Protein AF-A0A2N1NUU8-F1 (afdb_monomer_lite)

Radius of gyration: 65.85 Å; chains: 1; bounding box: 123×31×179 Å

pLDDT: mean 84.03, std 18.53, range [34.94, 98.62]

Secondary structure (DSSP, 8-state):
-HHHHHHHHHHHHHHHHHHHHHHHHHHHHHHHHHHHHHHHHHHHHHHHHHHHHHHHHHHHHHHHHHHHHHHHHHHHHHHHHHHHHHHHHHHHHHHHHHH---HHHHHHHHHHHHHHHHHHHHHHHIIIIITTT----HHHHHHHHHHTT--PPP-GGGGG-----------------

InterPro domains:
  IPR000727 Target SNARE coiled-coil homology domain [PS50192] (1-60)

Sequence (177 aa):
MREKDKKIKEIDKEIQENNEINQEKDKLIQEKDNLIQELVNRIQEKDKIIKEKNNKIQKIVEEKDKRFKKKIEIQELEQDISILEKENSEYQYALDAATNFDDKCKYNLDKLKEVILNLQHSLKIYITECKDNVEINIPEVQNLLDQYGSQTDITKDQKTESFNQSSNTASCYRTNS

Structure (mmCIF, N/CA/C/O backbone):
data_AF-A0A2N1NUU8-F1
#
_entry.id   AF-A0A2N1NUU8-F1
#
loop_
_atom_site.group_PDB
_atom_site.id
_atom_site.type_symbol
_atom_site.label_atom_id
_atom_site.label_alt_id
_atom_site.label_comp_id
_atom_site.label_asym_id
_atom_site.label_entity_id
_atom_site.label_seq_id
_atom_site.pdbx_PDB_ins_code
_atom_site.Cartn_x
_atom_site.Cartn_y
_atom_site.Cartn_z
_atom_site.occupancy
_atom_site.B_iso_or_equiv
_atom_site.auth_seq_id
_atom_site.auth_comp_id
_atom_site.auth_asym_id
_atom_site.auth_atom_id
_atom_site.pdbx_PDB_model_num
ATOM 1 N N . MET A 1 1 ? -60.928 -4.563 79.522 1.00 63.66 1 MET A N 1
ATOM 2 C CA . MET A 1 1 ? -59.646 -3.819 79.526 1.00 63.66 1 MET A CA 1
ATOM 3 C C . MET A 1 1 ? -58.459 -4.758 79.321 1.00 63.66 1 MET A C 1
ATOM 5 O O . MET A 1 1 ? -57.904 -4.711 78.238 1.00 63.66 1 MET A O 1
ATOM 9 N N . ARG A 1 2 ? -58.182 -5.717 80.220 1.00 78.88 2 ARG A N 1
ATOM 10 C CA . ARG A 1 2 ? -56.998 -6.612 80.157 1.00 78.88 2 ARG A CA 1
ATOM 11 C C . ARG A 1 2 ? -56.688 -7.345 78.831 1.00 78.88 2 ARG A C 1
ATOM 13 O O . ARG A 1 2 ? -55.517 -7.544 78.538 1.00 78.88 2 ARG A O 1
ATOM 20 N N . GLU A 1 3 ? -57.675 -7.780 78.043 1.00 86.56 3 GLU A N 1
ATOM 21 C CA . GLU A 1 3 ? -57.411 -8.454 76.751 1.00 86.56 3 GLU A CA 1
ATOM 22 C C . GLU A 1 3 ? -56.964 -7.504 75.637 1.00 86.56 3 GLU A C 1
ATOM 24 O O . GLU A 1 3 ? -56.143 -7.883 74.805 1.00 86.56 3 GLU A O 1
ATOM 29 N N . LYS A 1 4 ? -57.487 -6.272 75.619 1.00 88.81 4 LYS A N 1
ATOM 30 C CA . LYS A 1 4 ? -57.101 -5.269 74.618 1.00 88.81 4 LYS A CA 1
ATOM 31 C C . LYS A 1 4 ? -55.637 -4.870 74.809 1.00 88.81 4 LYS A C 1
ATOM 33 O O . LYS A 1 4 ? -54.900 -4.822 73.836 1.00 88.81 4 LYS A O 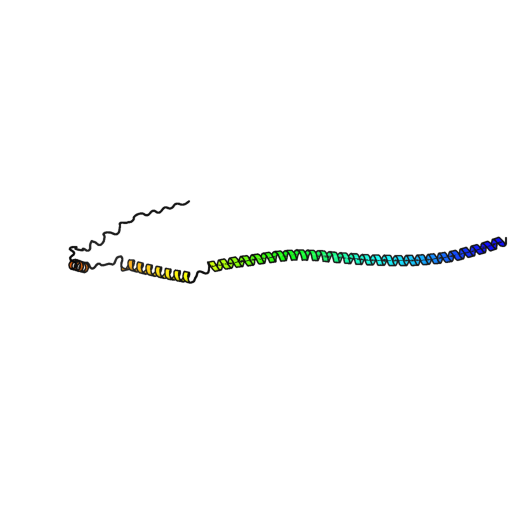1
ATOM 38 N N . ASP A 1 5 ? -55.206 -4.713 76.061 1.00 92.50 5 ASP A N 1
ATOM 39 C CA . ASP A 1 5 ? -53.820 -4.369 76.400 1.00 92.50 5 ASP A CA 1
ATOM 40 C C . ASP A 1 5 ? -52.826 -5.475 76.009 1.00 92.50 5 ASP A C 1
ATOM 42 O O . ASP A 1 5 ? -51.709 -5.185 75.592 1.00 92.50 5 ASP A O 1
ATOM 46 N N . LYS A 1 6 ? -53.223 -6.755 76.112 1.00 92.50 6 LYS A N 1
ATOM 47 C CA . LYS A 1 6 ? -52.398 -7.882 75.643 1.00 92.50 6 LYS A CA 1
ATOM 48 C C . LYS A 1 6 ? -52.224 -7.864 74.124 1.00 92.50 6 LYS A C 1
ATOM 50 O O . LYS A 1 6 ? -51.098 -7.989 73.662 1.00 92.50 6 LYS A O 1
ATOM 55 N N . LYS A 1 7 ? -53.314 -7.655 73.376 1.00 93.88 7 LYS A N 1
ATOM 56 C CA . LYS A 1 7 ? -53.275 -7.561 71.906 1.00 93.88 7 LYS A CA 1
ATOM 57 C C . LYS A 1 7 ? -52.425 -6.386 71.424 1.00 93.88 7 LYS A C 1
ATOM 59 O O . LYS A 1 7 ? -51.682 -6.539 70.467 1.00 93.88 7 LYS A O 1
ATOM 64 N N . ILE A 1 8 ? -52.503 -5.239 72.102 1.00 95.00 8 ILE A N 1
ATOM 65 C CA . ILE A 1 8 ? -51.672 -4.066 71.786 1.00 95.00 8 ILE A CA 1
ATOM 66 C C . ILE A 1 8 ? -50.182 -4.404 71.930 1.00 95.00 8 ILE A C 1
ATOM 68 O O . ILE A 1 8 ? -49.420 -4.149 71.010 1.00 95.00 8 ILE A O 1
ATOM 72 N N . LYS A 1 9 ? -49.777 -5.063 73.025 1.00 94.12 9 LYS A N 1
ATOM 73 C CA . LYS A 1 9 ? -48.375 -5.476 73.223 1.00 94.12 9 LYS A CA 1
ATOM 74 C C . LYS A 1 9 ? -47.866 -6.444 72.152 1.00 94.12 9 LYS A C 1
ATOM 76 O O . LYS A 1 9 ? -46.688 -6.405 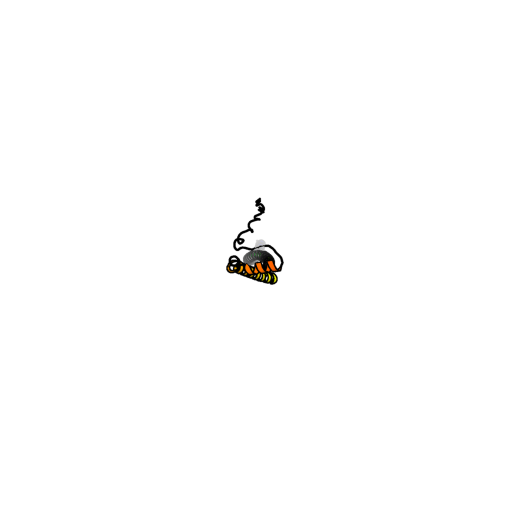71.815 1.00 94.12 9 LYS A O 1
ATOM 81 N N . GLU A 1 10 ? -48.727 -7.332 71.665 1.00 94.88 10 GLU A N 1
ATOM 82 C CA . GLU A 1 10 ? -48.400 -8.259 70.575 1.00 94.88 10 GLU A CA 1
ATOM 83 C C . GLU A 1 10 ? -48.164 -7.508 69.261 1.00 94.88 10 GLU A C 1
ATOM 85 O O . GLU A 1 10 ? -47.139 -7.721 68.618 1.00 94.88 10 GLU A O 1
ATOM 90 N N . ILE A 1 11 ? -49.054 -6.568 68.924 1.00 96.50 11 ILE A N 1
ATOM 91 C CA . ILE A 1 11 ? -48.924 -5.704 67.742 1.00 96.50 11 ILE A CA 1
ATOM 92 C C . ILE A 1 11 ? -47.654 -4.849 67.823 1.00 96.50 11 ILE A C 1
ATOM 94 O O . ILE A 1 11 ? -46.917 -4.764 66.847 1.00 96.50 11 ILE A O 1
ATOM 98 N N . ASP A 1 12 ? -47.361 -4.243 68.977 1.00 96.50 12 ASP A N 1
ATOM 99 C CA . ASP A 1 12 ? -46.154 -3.425 69.157 1.00 96.50 12 ASP A CA 1
ATOM 100 C C . ASP A 1 12 ? -44.877 -4.244 68.926 1.00 96.50 12 ASP A C 1
ATOM 102 O O . ASP A 1 12 ? -43.931 -3.767 68.295 1.00 96.50 12 ASP A O 1
ATOM 106 N N . LYS A 1 13 ? -44.861 -5.499 69.394 1.00 96.19 13 LYS A N 1
ATOM 107 C CA . LYS A 1 13 ? -43.740 -6.414 69.172 1.00 96.19 13 LYS A CA 1
ATOM 108 C C . LYS A 1 13 ? -43.584 -6.759 67.688 1.00 96.19 13 LYS A C 1
ATOM 110 O O . LYS A 1 13 ? -42.473 -6.705 67.172 1.00 96.19 13 LYS A O 1
ATOM 115 N N . GLU A 1 14 ? -44.684 -7.050 66.999 1.00 97.06 14 GLU A N 1
ATOM 116 C CA . GLU A 1 14 ? -44.681 -7.333 65.558 1.00 97.06 14 GLU A CA 1
ATOM 117 C C . GLU A 1 14 ? -44.226 -6.114 64.733 1.00 97.06 14 GLU A C 1
ATOM 119 O O . GLU A 1 14 ? -43.466 -6.248 63.774 1.00 97.06 14 GLU A O 1
ATOM 124 N N . ILE A 1 15 ? -44.630 -4.900 65.124 1.00 97.50 15 ILE A N 1
ATOM 125 C CA . ILE A 1 15 ? -44.156 -3.651 64.509 1.00 97.50 15 ILE A CA 1
ATOM 126 C C . ILE A 1 15 ? -42.648 -3.486 64.710 1.00 97.50 15 ILE A C 1
ATOM 128 O O . ILE A 1 15 ? -41.947 -3.103 63.771 1.00 97.50 15 ILE A O 1
ATOM 132 N N . GLN A 1 16 ? -42.135 -3.770 65.909 1.00 96.56 16 GLN A N 1
ATOM 133 C CA . GLN A 1 16 ? -40.704 -3.683 66.184 1.00 96.56 16 GLN A CA 1
ATOM 134 C C . GLN A 1 16 ? -39.905 -4.677 65.329 1.00 96.56 16 GLN A C 1
ATOM 136 O O . GLN A 1 16 ? -38.947 -4.267 64.674 1.00 96.56 16 GLN A O 1
ATOM 141 N N . GLU A 1 17 ? -40.335 -5.939 65.268 1.00 96.75 17 GLU A N 1
ATOM 142 C CA . GLU A 1 17 ? -39.702 -6.971 64.433 1.00 96.75 17 GLU A CA 1
ATOM 143 C C . GLU A 1 17 ? -39.716 -6.571 62.944 1.00 96.75 17 GLU A C 1
ATOM 145 O O . GLU A 1 17 ? -38.695 -6.647 62.260 1.00 96.75 17 GLU A O 1
ATOM 150 N N . ASN A 1 18 ? -40.839 -6.046 62.443 1.00 97.62 18 ASN A N 1
ATOM 151 C CA . ASN A 1 18 ? -40.937 -5.554 61.065 1.00 97.62 18 ASN A CA 1
ATOM 152 C C . ASN A 1 18 ? -40.014 -4.356 60.787 1.00 97.62 18 ASN A C 1
ATOM 154 O O . ASN A 1 18 ? -39.441 -4.261 59.699 1.00 97.62 18 ASN A O 1
ATOM 158 N N . ASN A 1 19 ? -39.849 -3.444 61.747 1.00 97.81 19 ASN A N 1
ATOM 159 C CA . ASN A 1 19 ? -38.932 -2.314 61.611 1.00 97.81 19 ASN A CA 1
ATOM 160 C C . ASN A 1 19 ? -37.471 -2.773 61.534 1.00 97.81 19 ASN A C 1
ATOM 162 O O . ASN A 1 19 ? -36.722 -2.255 60.708 1.00 97.81 19 ASN A O 1
ATOM 166 N N . GLU A 1 20 ? -37.075 -3.755 62.346 1.00 97.62 20 GLU A N 1
ATOM 167 C CA . GLU A 1 20 ? -35.728 -4.339 62.308 1.00 97.62 20 GLU A CA 1
ATOM 168 C C . GLU A 1 20 ? -35.455 -5.014 60.952 1.00 97.62 20 GLU A C 1
ATOM 170 O O . GLU A 1 20 ? -34.434 -4.740 60.318 1.00 97.62 20 GLU A O 1
ATOM 175 N N . ILE A 1 21 ? -36.416 -5.795 60.441 1.00 97.81 21 ILE A N 1
ATOM 176 C CA . ILE A 1 21 ? -36.332 -6.421 59.110 1.00 97.81 21 ILE A CA 1
ATOM 177 C C . ILE A 1 21 ? -36.199 -5.367 58.001 1.00 97.81 21 ILE A C 1
ATOM 179 O O . ILE A 1 21 ? -35.422 -5.544 57.060 1.00 97.81 21 ILE A O 1
ATOM 183 N N . ASN A 1 22 ? -36.955 -4.269 58.075 1.00 97.81 22 ASN A N 1
ATOM 184 C CA . ASN A 1 22 ? -36.881 -3.205 57.073 1.00 97.81 22 ASN A CA 1
ATOM 185 C C . ASN A 1 22 ? -35.527 -2.485 57.102 1.00 97.81 22 ASN A C 1
ATOM 187 O O . ASN A 1 22 ? -34.950 -2.256 56.043 1.00 97.81 22 ASN A O 1
ATOM 191 N N . GLN A 1 23 ? -34.968 -2.218 58.286 1.00 97.38 23 GLN A N 1
ATOM 192 C CA . GLN A 1 23 ? -33.623 -1.645 58.406 1.00 97.38 23 GLN A CA 1
ATOM 193 C C . GLN A 1 23 ? -32.547 -2.551 57.797 1.00 97.38 23 GLN A C 1
ATOM 195 O O . GLN A 1 23 ? -31.590 -2.062 57.197 1.00 97.38 23 GLN A O 1
ATOM 200 N N . GLU A 1 24 ? -32.678 -3.870 57.947 1.00 97.62 24 GLU A N 1
ATOM 201 C CA . GLU A 1 24 ? -31.752 -4.824 57.336 1.00 97.62 24 GLU A CA 1
ATOM 202 C C . GLU A 1 24 ? -31.884 -4.848 55.806 1.00 97.62 24 GLU A C 1
ATOM 204 O O . GLU A 1 24 ? -30.877 -4.820 55.095 1.00 97.62 24 GLU A O 1
ATOM 209 N N . LYS A 1 25 ? -33.116 -4.801 55.283 1.00 97.88 25 LYS A N 1
ATOM 210 C CA . LYS A 1 25 ? -33.367 -4.669 53.839 1.00 97.88 25 LYS A CA 1
ATOM 211 C C . LYS A 1 25 ? -32.786 -3.378 53.267 1.00 97.88 25 LYS A C 1
ATOM 213 O O . LYS A 1 25 ? -32.172 -3.433 52.204 1.00 97.88 25 LYS A O 1
ATOM 218 N N . ASP A 1 26 ? -32.932 -2.253 53.963 1.00 98.38 26 ASP A N 1
ATOM 219 C CA . ASP A 1 26 ? -32.393 -0.962 53.523 1.00 98.38 26 ASP A CA 1
ATOM 220 C C . ASP A 1 26 ? -30.862 -0.990 53.428 1.00 98.38 26 ASP A C 1
ATOM 222 O O . ASP A 1 26 ? -30.296 -0.522 52.438 1.00 98.38 26 ASP A O 1
ATOM 226 N N . LYS A 1 27 ? -30.178 -1.609 54.401 1.00 98.06 27 LYS A N 1
ATOM 227 C CA . LYS A 1 27 ? -28.719 -1.819 54.342 1.00 98.06 27 LYS A CA 1
ATOM 228 C C . LYS A 1 27 ? -28.322 -2.668 53.136 1.00 98.06 27 LYS A C 1
ATOM 230 O O . LYS A 1 27 ? -27.398 -2.315 52.410 1.00 98.06 27 LYS A O 1
ATOM 235 N N . LEU A 1 28 ? -29.053 -3.754 52.889 1.00 98.25 28 LEU A N 1
ATOM 236 C CA . LEU A 1 28 ? -28.785 -4.653 51.767 1.00 98.25 28 LEU A CA 1
ATOM 237 C C . LEU A 1 28 ? -29.016 -3.964 50.410 1.00 98.25 28 LEU A C 1
ATOM 239 O O . LEU A 1 28 ? -28.284 -4.220 49.453 1.00 98.25 28 LEU A O 1
ATOM 243 N N . ILE A 1 29 ? -30.006 -3.072 50.317 1.00 98.38 29 ILE A N 1
ATOM 244 C CA . ILE A 1 29 ? -30.227 -2.228 49.135 1.00 98.38 29 ILE A CA 1
ATOM 245 C C . ILE A 1 29 ? -29.040 -1.281 48.930 1.00 98.38 29 ILE A C 1
ATOM 247 O O . ILE A 1 29 ? -28.484 -1.258 47.836 1.00 98.38 29 ILE A O 1
ATOM 251 N N . GLN A 1 30 ? -28.585 -0.584 49.976 1.00 98.19 30 GLN A N 1
ATOM 252 C CA . GLN A 1 30 ? -27.426 0.315 49.887 1.00 98.19 30 GLN A CA 1
ATOM 253 C C . GLN A 1 30 ? -26.149 -0.411 49.442 1.00 98.19 30 GLN A C 1
ATOM 255 O O . GLN A 1 30 ? -25.402 0.099 48.606 1.00 98.19 30 GLN A O 1
ATOM 260 N N . GLU A 1 31 ? -25.897 -1.616 49.957 1.00 98.12 31 GLU A N 1
ATOM 261 C CA . GLU A 1 31 ? -24.760 -2.438 49.525 1.00 98.12 31 GLU A CA 1
ATOM 262 C C . GLU A 1 31 ? -24.846 -2.806 48.039 1.00 98.12 31 GLU A C 1
ATOM 264 O O . GLU A 1 31 ? -23.852 -2.714 47.313 1.00 98.12 31 GLU A O 1
ATOM 269 N N . LYS A 1 32 ? -26.038 -3.183 47.561 1.00 98.19 32 LYS A N 1
ATOM 270 C CA . LYS A 1 32 ? -26.262 -3.482 46.141 1.00 98.19 32 LYS A CA 1
ATOM 271 C C . LYS A 1 32 ? -26.096 -2.253 45.258 1.00 98.19 32 LYS A C 1
ATOM 273 O O . LYS A 1 32 ? -25.480 -2.373 44.201 1.00 98.19 32 LYS A O 1
ATOM 278 N N . ASP A 1 33 ? -26.593 -1.097 45.683 1.00 98.62 33 ASP A N 1
ATOM 279 C CA . ASP A 1 33 ? -26.453 0.156 44.940 1.00 98.62 33 ASP A CA 1
ATOM 280 C C . ASP A 1 33 ? -24.979 0.555 44.794 1.00 98.62 33 ASP A C 1
ATOM 282 O O . ASP A 1 33 ? -24.534 0.898 43.696 1.00 98.62 33 ASP A O 1
ATOM 286 N N . ASN A 1 34 ? -24.184 0.407 45.858 1.00 98.25 34 ASN A N 1
ATOM 287 C CA . ASN A 1 34 ? -22.739 0.636 45.807 1.00 98.25 34 ASN A CA 1
ATOM 288 C C . ASN A 1 34 ? -22.048 -0.310 44.814 1.00 98.25 34 ASN A C 1
ATOM 290 O O . ASN A 1 34 ? -21.249 0.130 43.985 1.00 98.25 34 ASN A O 1
ATOM 294 N N . LEU A 1 35 ? -22.397 -1.599 44.842 1.00 98.50 35 LEU A N 1
ATOM 295 C CA . LEU A 1 35 ? -21.838 -2.590 43.922 1.00 98.50 35 LEU A CA 1
ATOM 296 C C . LEU A 1 35 ? -22.228 -2.307 42.462 1.00 98.50 35 LEU A C 1
ATOM 298 O O . LEU A 1 35 ? -21.403 -2.445 41.556 1.00 98.50 35 LEU A O 1
ATOM 302 N N . ILE A 1 36 ? -23.465 -1.869 42.216 1.00 98.56 36 ILE A N 1
ATOM 303 C CA . ILE A 1 36 ? -23.910 -1.426 40.890 1.00 98.56 36 ILE A CA 1
ATOM 304 C C . ILE A 1 36 ? -23.076 -0.227 40.429 1.00 98.56 36 ILE A C 1
ATOM 306 O O . ILE A 1 36 ? -22.606 -0.221 39.289 1.00 98.56 36 ILE A O 1
ATOM 310 N N . GLN A 1 37 ? -22.831 0.754 41.299 1.00 98.38 37 GLN A N 1
ATOM 311 C CA . GLN A 1 37 ? -22.040 1.934 40.957 1.00 98.38 37 GLN A CA 1
ATOM 312 C C . GLN A 1 37 ? -20.591 1.576 40.590 1.00 98.38 37 GLN A C 1
ATOM 314 O O . GLN A 1 37 ? -20.054 2.094 39.607 1.00 98.38 37 GLN A O 1
ATOM 319 N N . GLU A 1 38 ? -19.965 0.651 41.321 1.00 98.38 38 GLU A N 1
ATOM 320 C CA . GLU A 1 38 ? -18.630 0.140 40.990 1.00 98.38 38 GLU A CA 1
ATOM 321 C C . GLU A 1 38 ? -18.600 -0.562 39.626 1.00 98.38 38 GLU A C 1
ATOM 323 O O . GLU A 1 38 ? -17.695 -0.327 38.815 1.00 98.38 38 GLU A O 1
ATOM 328 N N . LEU A 1 39 ? -19.606 -1.392 39.333 1.00 98.50 39 LEU A N 1
ATOM 329 C CA . LEU A 1 39 ? -19.723 -2.068 38.041 1.00 98.50 39 LEU A CA 1
ATOM 330 C C . LEU A 1 39 ? -19.906 -1.072 36.891 1.00 98.50 39 LEU A C 1
ATOM 332 O O . LEU A 1 39 ? -19.253 -1.219 35.856 1.00 98.50 39 LEU A O 1
ATOM 336 N N . VAL A 1 40 ? -20.738 -0.044 37.075 1.00 98.62 40 VAL A N 1
ATOM 337 C CA . VAL A 1 40 ? -20.940 1.027 36.088 1.00 98.62 40 VAL A CA 1
ATOM 338 C C . VAL A 1 40 ? -19.626 1.750 35.801 1.00 98.62 40 VAL A C 1
ATOM 340 O O . VAL A 1 40 ? -19.257 1.900 34.634 1.00 98.62 40 VAL A O 1
ATOM 343 N N . ASN A 1 41 ? -18.875 2.129 36.836 1.00 98.25 41 ASN A N 1
ATOM 344 C CA . ASN A 1 41 ? -17.580 2.792 36.670 1.00 98.25 41 ASN A CA 1
ATOM 345 C C . ASN A 1 41 ? -16.596 1.905 35.888 1.00 98.25 41 ASN A C 1
ATOM 347 O O . ASN A 1 41 ? -15.949 2.361 34.942 1.00 98.25 41 ASN A O 1
ATOM 351 N N . ARG A 1 42 ? -16.544 0.607 36.207 1.00 98.38 42 ARG A N 1
ATOM 352 C CA . ARG A 1 42 ? -15.675 -0.353 35.513 1.00 98.38 42 ARG A CA 1
ATOM 353 C C . ARG A 1 42 ? -16.064 -0.558 34.046 1.00 98.38 42 ARG A C 1
ATOM 355 O O . ARG A 1 42 ? -15.187 -0.770 33.206 1.00 98.38 42 ARG A O 1
ATOM 362 N N . ILE A 1 43 ? -17.356 -0.513 33.720 1.00 98.56 43 ILE A N 1
ATOM 363 C CA . ILE A 1 43 ? -17.837 -0.559 32.331 1.00 98.56 43 ILE A CA 1
ATOM 364 C C . ILE A 1 43 ? -17.386 0.698 31.581 1.00 98.56 43 ILE A C 1
ATOM 366 O O . ILE A 1 43 ? -16.790 0.582 30.513 1.00 98.56 43 ILE A O 1
ATOM 370 N N . GLN A 1 44 ? -17.557 1.883 32.172 1.00 98.31 44 GLN A N 1
ATOM 371 C CA . GLN A 1 44 ? -17.131 3.144 31.557 1.00 98.31 44 GLN A CA 1
ATOM 372 C C . GLN A 1 44 ? -15.621 3.188 31.278 1.00 98.31 44 GLN A C 1
ATOM 374 O O . GLN A 1 44 ? -15.189 3.706 30.246 1.00 98.31 44 GLN A O 1
ATOM 379 N N . GLU A 1 45 ? -14.794 2.641 32.172 1.00 98.31 45 GLU A N 1
ATOM 380 C CA . GLU A 1 45 ? -13.352 2.510 31.937 1.00 98.31 45 GLU A CA 1
ATOM 381 C C . GLU A 1 45 ? -13.041 1.583 30.759 1.00 98.31 45 GLU A C 1
ATOM 383 O O . GLU A 1 45 ? -12.230 1.926 29.892 1.00 98.31 45 GLU A O 1
ATOM 388 N N . LYS A 1 46 ? -13.714 0.429 30.680 1.00 98.19 46 LYS A N 1
ATOM 389 C CA . LYS A 1 46 ? -13.560 -0.496 29.550 1.00 98.19 46 LYS A CA 1
ATOM 390 C C . LYS A 1 46 ? -13.977 0.148 28.231 1.00 98.19 46 LYS A C 1
ATOM 392 O O . LYS A 1 46 ? -13.256 -0.009 27.247 1.00 98.19 46 LYS A O 1
ATOM 397 N N . ASP A 1 47 ? -15.061 0.916 28.214 1.00 98.62 47 ASP A N 1
ATOM 398 C CA . ASP A 1 47 ? -15.522 1.622 27.016 1.00 98.62 47 ASP A CA 1
ATOM 399 C C . ASP A 1 47 ? -14.499 2.654 26.529 1.00 98.62 47 ASP A C 1
ATOM 401 O O . ASP A 1 47 ? -14.223 2.741 25.328 1.00 98.62 47 ASP A O 1
ATOM 405 N N . LYS A 1 48 ? -13.858 3.390 27.448 1.00 98.38 48 LYS A N 1
ATOM 406 C CA . LYS A 1 48 ? -12.757 4.309 27.105 1.00 98.38 48 LYS A CA 1
ATOM 407 C C . LYS A 1 48 ? -11.591 3.565 26.452 1.00 98.38 48 LYS A C 1
ATOM 409 O O . LYS A 1 48 ? -11.098 4.004 25.412 1.00 98.38 48 LYS A O 1
ATOM 414 N N . ILE A 1 49 ? -11.191 2.422 27.013 1.00 98.31 49 ILE A N 1
ATOM 415 C CA . ILE A 1 49 ? -10.110 1.587 26.464 1.00 98.31 49 ILE A CA 1
ATOM 416 C C . ILE A 1 49 ? -10.483 1.050 25.076 1.00 98.31 49 ILE A C 1
ATOM 418 O O . ILE A 1 49 ? -9.656 1.074 24.162 1.00 98.31 49 ILE A O 1
ATOM 422 N N . ILE A 1 50 ? -11.719 0.576 24.891 1.00 98.50 50 ILE A N 1
ATOM 423 C CA . ILE A 1 50 ? -12.212 0.087 23.595 1.00 98.50 50 ILE A CA 1
ATOM 424 C C . ILE A 1 50 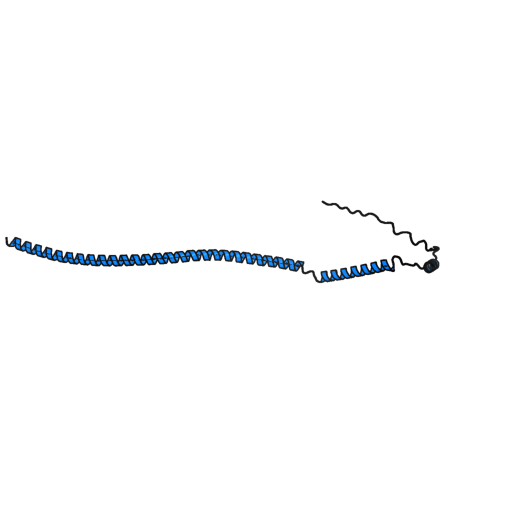? -12.168 1.209 22.557 1.00 98.50 50 ILE A C 1
ATOM 426 O O . ILE A 1 50 ? -11.645 1.007 21.462 1.00 98.50 50 ILE A O 1
ATOM 430 N N . LYS A 1 51 ? -12.640 2.410 22.907 1.00 98.38 51 LYS A N 1
ATOM 431 C CA . LYS A 1 51 ? -12.604 3.575 22.017 1.00 98.38 51 LYS A CA 1
ATOM 432 C C . LYS A 1 51 ? -11.176 3.931 21.600 1.00 98.38 51 LYS A C 1
ATOM 434 O O . LYS A 1 51 ? -10.922 4.175 20.422 1.00 98.38 51 LYS A O 1
ATOM 439 N N . GLU A 1 52 ? -10.229 3.918 22.536 1.00 98.25 52 GLU A N 1
ATOM 440 C CA . GLU A 1 52 ? -8.822 4.180 22.226 1.00 98.25 52 GLU A CA 1
ATOM 441 C C . GLU A 1 52 ? -8.231 3.111 21.293 1.00 98.25 52 GLU A C 1
ATOM 443 O O . GLU A 1 52 ? -7.549 3.442 20.319 1.00 98.25 52 GLU A O 1
ATOM 448 N N . LYS A 1 53 ? -8.523 1.828 21.545 1.00 98.25 53 LYS A N 1
ATOM 449 C CA . LYS A 1 53 ? -8.094 0.724 20.674 1.00 98.25 53 LYS A CA 1
ATOM 450 C C . LYS A 1 53 ? -8.684 0.843 19.271 1.00 98.25 53 LYS A C 1
ATOM 452 O O . LYS A 1 53 ? -7.941 0.689 18.307 1.00 98.25 53 LYS A O 1
ATOM 457 N N . ASN A 1 54 ? -9.966 1.178 19.150 1.00 98.50 54 ASN A N 1
ATOM 458 C CA . ASN A 1 54 ? -10.618 1.377 17.856 1.00 98.50 54 ASN A CA 1
ATOM 459 C C . ASN A 1 54 ? -9.963 2.517 17.068 1.00 98.50 54 ASN A C 1
ATOM 461 O O . ASN A 1 54 ? -9.638 2.337 15.899 1.00 98.50 54 ASN A O 1
ATOM 465 N N . ASN A 1 55 ? -9.658 3.642 17.722 1.00 98.19 55 ASN A N 1
ATOM 466 C CA . ASN A 1 55 ? -8.944 4.749 17.083 1.00 98.19 55 ASN A CA 1
ATOM 467 C C . ASN A 1 55 ? -7.541 4.337 16.600 1.00 98.19 55 ASN A C 1
ATOM 469 O O . ASN A 1 55 ? -7.108 4.750 15.525 1.00 98.19 55 ASN A O 1
ATOM 473 N N . LYS A 1 56 ? -6.814 3.522 17.379 1.00 98.38 56 LYS A N 1
ATOM 474 C CA . LYS A 1 56 ? -5.504 2.985 16.965 1.00 98.38 56 LYS A CA 1
ATOM 475 C C . LYS A 1 56 ? -5.637 2.053 15.761 1.00 98.38 56 LYS A C 1
ATOM 477 O O . LYS A 1 56 ? -4.864 2.183 14.817 1.00 98.38 56 LYS A O 1
ATOM 482 N N . ILE A 1 57 ? -6.620 1.152 15.775 1.00 98.50 57 ILE A N 1
ATOM 483 C CA . ILE A 1 57 ? -6.897 0.239 14.658 1.00 98.50 57 ILE A CA 1
ATOM 484 C C . ILE A 1 57 ? -7.227 1.033 13.393 1.00 98.50 57 ILE A C 1
ATOM 486 O O . ILE A 1 57 ? -6.641 0.759 12.351 1.00 98.50 57 ILE A O 1
ATOM 490 N N . GLN A 1 58 ? -8.086 2.050 13.488 1.00 98.38 58 GLN A N 1
ATOM 491 C CA . GLN A 1 58 ? -8.444 2.895 12.351 1.00 98.38 58 GLN A CA 1
ATOM 492 C C . GLN A 1 58 ? -7.209 3.558 11.723 1.00 98.38 58 GLN A C 1
ATOM 494 O O . GLN A 1 58 ? -7.008 3.448 10.516 1.00 98.38 58 GLN A O 1
ATOM 499 N N . LYS A 1 59 ? -6.325 4.153 12.535 1.00 98.19 59 LYS A N 1
ATOM 500 C CA . LYS A 1 59 ? -5.067 4.741 12.038 1.00 98.19 59 LYS A CA 1
ATOM 501 C C . LYS A 1 59 ? -4.175 3.715 11.336 1.00 98.19 59 LYS A C 1
ATOM 503 O O . LYS A 1 59 ? -3.612 4.007 10.287 1.00 98.19 59 LYS A O 1
ATOM 508 N N . ILE A 1 60 ? -4.060 2.506 11.892 1.00 98.44 60 ILE A N 1
ATOM 509 C CA . ILE A 1 60 ? -3.269 1.422 11.287 1.00 98.44 60 ILE A CA 1
ATOM 510 C C . ILE A 1 60 ? -3.850 1.010 9.930 1.00 98.44 60 ILE A C 1
ATOM 512 O O . ILE A 1 60 ? -3.088 0.761 8.996 1.00 98.44 60 ILE A O 1
ATOM 516 N N . VAL A 1 61 ? -5.177 0.926 9.812 1.00 98.44 61 VAL A N 1
ATOM 517 C CA . VAL A 1 61 ? 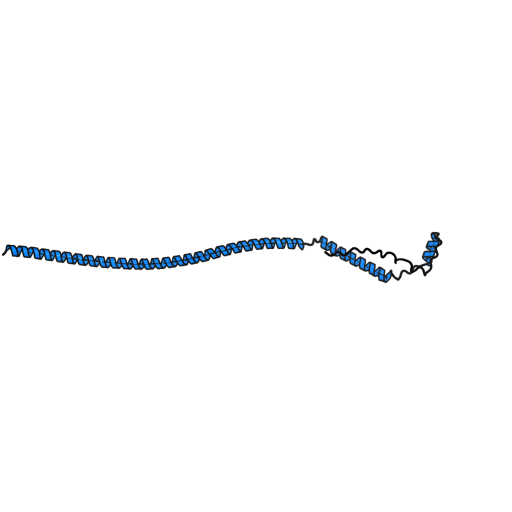-5.856 0.600 8.549 1.00 98.44 61 VAL A CA 1
ATOM 518 C C . VAL A 1 61 ? -5.603 1.694 7.512 1.00 98.44 61 VAL A C 1
ATOM 520 O O . VAL A 1 61 ? -5.105 1.391 6.433 1.00 98.44 61 VAL A O 1
ATOM 523 N N . GLU A 1 62 ? -5.804 2.964 7.868 1.00 98.25 62 GLU A N 1
ATOM 524 C CA . GLU A 1 62 ? -5.548 4.101 6.972 1.00 98.25 62 GLU A CA 1
ATOM 525 C C . GLU A 1 62 ? -4.085 4.157 6.492 1.00 98.25 62 GLU A C 1
ATOM 527 O O . GLU A 1 62 ? -3.803 4.456 5.328 1.00 98.25 62 GLU A O 1
ATOM 532 N N . GLU A 1 63 ? -3.123 3.861 7.370 1.00 98.12 63 GLU A N 1
ATOM 533 C CA . GLU A 1 63 ? -1.714 3.758 6.983 1.00 98.12 63 GLU A CA 1
ATOM 534 C C . GLU A 1 63 ? -1.443 2.570 6.058 1.00 98.12 63 GLU A C 1
ATOM 536 O O . GLU A 1 63 ? -0.657 2.698 5.112 1.00 98.12 63 GLU A O 1
ATOM 541 N N . LYS A 1 64 ? -2.065 1.415 6.316 1.00 98.12 64 LYS A N 1
ATOM 542 C CA . LYS A 1 64 ? -1.929 0.230 5.462 1.00 98.12 64 LYS A CA 1
ATOM 543 C C . LYS A 1 64 ? -2.479 0.484 4.065 1.00 98.12 64 LYS A C 1
ATOM 545 O O . LYS A 1 64 ? -1.788 0.148 3.106 1.00 98.12 64 LYS A O 1
ATOM 550 N N . ASP A 1 65 ? -3.627 1.138 3.941 1.00 98.31 65 ASP A N 1
ATOM 551 C CA . ASP A 1 65 ? -4.224 1.472 2.645 1.00 98.31 65 ASP A CA 1
ATOM 552 C C . ASP A 1 65 ? -3.314 2.403 1.833 1.00 98.31 65 ASP A C 1
ATOM 554 O O . ASP A 1 65 ? -3.056 2.167 0.650 1.00 98.31 65 ASP A O 1
ATOM 558 N N . LYS A 1 66 ? -2.718 3.414 2.483 1.00 98.19 66 LYS A N 1
ATOM 559 C CA . LYS A 1 66 ? -1.718 4.292 1.848 1.00 98.19 66 LYS A CA 1
ATOM 560 C C . LYS A 1 66 ? -0.495 3.516 1.359 1.00 98.19 66 LYS A C 1
ATOM 562 O O . LYS A 1 66 ? -0.000 3.785 0.265 1.00 98.19 66 LYS A O 1
ATOM 567 N N . ARG A 1 67 ? 0.012 2.565 2.152 1.00 97.88 67 ARG A N 1
ATOM 568 C CA . ARG A 1 67 ? 1.149 1.714 1.754 1.00 97.88 67 ARG A CA 1
ATOM 569 C C . ARG A 1 67 ? 0.780 0.783 0.603 1.00 97.88 67 ARG A C 1
ATOM 571 O O . ARG A 1 67 ? 1.596 0.598 -0.292 1.00 97.88 67 ARG A O 1
ATOM 578 N N . PHE A 1 68 ? -0.428 0.228 0.613 1.00 98.25 68 PHE A N 1
ATOM 579 C CA . PHE A 1 68 ? -0.917 -0.638 -0.454 1.00 98.25 68 PHE A CA 1
ATOM 580 C C . PHE A 1 68 ? -1.013 0.116 -1.783 1.00 98.25 68 PHE A C 1
ATOM 582 O O . PHE A 1 68 ? -0.486 -0.359 -2.783 1.00 98.25 68 PHE A O 1
ATOM 589 N N . LYS A 1 69 ? -1.562 1.339 -1.772 1.00 98.31 69 LYS A N 1
ATOM 590 C CA . LYS A 1 69 ? -1.604 2.201 -2.961 1.00 98.31 69 LYS A CA 1
ATOM 591 C C . LYS A 1 69 ? -0.206 2.477 -3.527 1.00 98.31 69 LYS A C 1
ATOM 593 O O . LYS A 1 69 ? 0.011 2.286 -4.716 1.00 98.31 69 LYS A O 1
ATOM 598 N N . LYS A 1 70 ? 0.753 2.855 -2.672 1.00 98.25 70 LYS A N 1
ATOM 599 C CA . LYS A 1 70 ? 2.151 3.066 -3.093 1.00 98.25 70 LYS A CA 1
ATOM 600 C C . LYS A 1 70 ? 2.792 1.804 -3.669 1.00 98.25 70 LYS A C 1
ATOM 602 O O . LYS A 1 70 ? 3.613 1.895 -4.567 1.00 98.25 70 LYS A O 1
ATOM 607 N N . LYS A 1 71 ? 2.443 0.626 -3.143 1.00 98.38 71 LYS A N 1
ATOM 608 C CA . LYS A 1 71 ? 2.965 -0.644 -3.653 1.00 98.38 71 LYS A CA 1
ATOM 609 C C . LYS A 1 71 ? 2.490 -0.916 -5.082 1.00 98.38 71 LYS A C 1
ATOM 611 O O . LYS A 1 71 ? 3.298 -1.372 -5.877 1.00 98.38 71 LYS A O 1
ATOM 616 N N . ILE A 1 72 ? 1.225 -0.629 -5.392 1.00 98.31 72 ILE A N 1
ATOM 617 C CA . ILE A 1 72 ? 0.693 -0.752 -6.759 1.00 98.31 72 ILE A CA 1
ATOM 618 C C . ILE A 1 72 ? 1.449 0.187 -7.705 1.00 98.31 72 ILE A C 1
ATOM 620 O O . ILE A 1 72 ? 1.944 -0.262 -8.728 1.00 98.31 72 ILE A O 1
ATOM 624 N N . GLU A 1 73 ? 1.623 1.451 -7.315 1.00 98.44 73 GLU A N 1
ATOM 625 C CA . GLU A 1 73 ? 2.351 2.450 -8.114 1.00 98.44 73 GLU A CA 1
ATOM 626 C C . GLU A 1 73 ? 3.807 2.031 -8.392 1.00 98.44 73 GLU A C 1
ATOM 628 O O . GLU A 1 73 ? 4.293 2.160 -9.510 1.00 98.44 73 GLU A O 1
ATOM 633 N N . ILE A 1 74 ? 4.500 1.455 -7.402 1.00 98.44 74 ILE A N 1
ATOM 634 C CA . ILE A 1 74 ? 5.851 0.902 -7.597 1.00 98.44 74 ILE A CA 1
ATOM 635 C C . ILE A 1 74 ? 5.841 -0.251 -8.608 1.00 98.44 74 ILE A C 1
ATOM 637 O O . ILE A 1 74 ? 6.724 -0.311 -9.455 1.00 98.44 74 ILE A O 1
ATOM 641 N N . GLN A 1 75 ? 4.853 -1.147 -8.542 1.00 98.38 75 GLN A N 1
ATOM 642 C CA . GLN A 1 75 ? 4.758 -2.278 -9.470 1.00 98.38 75 GLN A CA 1
ATOM 643 C C . GLN A 1 75 ? 4.501 -1.835 -10.913 1.00 98.38 75 GLN A C 1
ATOM 645 O O . GLN A 1 75 ? 5.034 -2.447 -11.834 1.00 98.38 75 GLN A O 1
ATOM 650 N N . GLU A 1 76 ? 3.702 -0.786 -11.117 1.00 98.19 76 GLU A N 1
ATOM 651 C CA . GLU A 1 76 ? 3.481 -0.193 -12.4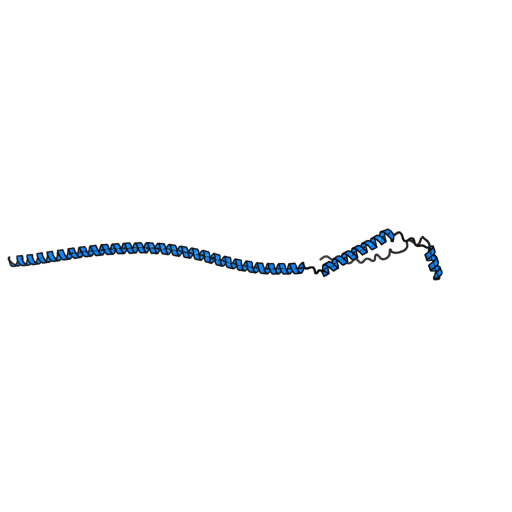42 1.00 98.19 76 GLU A CA 1
ATOM 652 C C . GLU A 1 76 ? 4.790 0.391 -12.997 1.00 98.19 76 GLU A C 1
ATOM 654 O O . GLU A 1 76 ? 5.192 0.056 -14.109 1.00 98.19 76 GLU A O 1
ATOM 659 N N . LEU A 1 77 ? 5.530 1.153 -12.185 1.00 98.44 77 LEU A N 1
ATOM 660 C CA . LEU A 1 77 ? 6.830 1.704 -12.586 1.00 98.44 77 LEU A CA 1
ATOM 661 C C . LEU A 1 77 ? 7.877 0.619 -12.891 1.00 98.44 77 LEU A C 1
ATOM 663 O O . LEU A 1 77 ? 8.672 0.775 -13.814 1.00 98.44 77 LEU A O 1
ATOM 667 N N . GLU A 1 78 ? 7.893 -0.483 -12.139 1.00 98.38 78 GLU A N 1
ATOM 668 C CA . GLU A 1 78 ? 8.777 -1.627 -12.409 1.00 98.38 78 GLU A CA 1
ATOM 669 C C . GLU A 1 78 ? 8.481 -2.271 -13.773 1.00 98.38 78 GLU A C 1
ATOM 671 O O . GLU A 1 78 ? 9.409 -2.660 -14.487 1.00 98.38 78 GLU A O 1
ATOM 676 N N . GLN A 1 79 ? 7.203 -2.359 -14.159 1.00 98.38 79 GLN A N 1
ATOM 677 C CA . GLN A 1 79 ? 6.808 -2.862 -15.478 1.00 98.38 79 GLN A CA 1
ATOM 678 C C . GLN A 1 79 ? 7.256 -1.917 -16.595 1.00 98.38 79 GLN A C 1
ATOM 680 O O . GLN A 1 79 ? 7.841 -2.381 -17.575 1.00 98.38 79 GLN A O 1
ATOM 685 N N . ASP A 1 80 ? 7.048 -0.610 -16.425 1.00 98.38 80 ASP A N 1
ATOM 686 C CA . ASP A 1 80 ? 7.467 0.399 -17.402 1.00 98.38 80 ASP A CA 1
ATOM 687 C C . ASP A 1 80 ? 8.988 0.384 -17.616 1.00 98.38 80 ASP A C 1
ATOM 689 O O . ASP A 1 80 ? 9.458 0.392 -18.755 1.00 98.38 80 ASP A O 1
ATOM 693 N N . ILE A 1 81 ? 9.772 0.288 -16.535 1.00 98.38 81 ILE A N 1
ATOM 694 C CA . ILE A 1 81 ? 11.236 0.171 -16.615 1.00 98.38 81 ILE A CA 1
ATOM 695 C C . ILE A 1 81 ? 11.635 -1.080 -17.402 1.00 98.38 81 ILE A C 1
ATOM 697 O O . ILE A 1 81 ? 12.475 -0.993 -18.295 1.00 98.38 81 ILE A O 1
ATOM 701 N N . SER A 1 82 ? 11.007 -2.226 -17.127 1.00 98.31 82 SER A N 1
ATOM 702 C CA . SER A 1 82 ? 11.311 -3.474 -17.834 1.00 98.31 82 SER A CA 1
ATOM 703 C C . SER A 1 82 ? 11.043 -3.380 -19.342 1.00 98.31 82 SER A C 1
ATOM 705 O O . SER A 1 82 ? 11.814 -3.917 -20.141 1.00 98.31 82 SER A O 1
ATOM 707 N N . ILE A 1 83 ? 9.974 -2.685 -19.745 1.00 98.00 83 ILE A N 1
ATOM 708 C CA . ILE A 1 83 ? 9.660 -2.440 -21.159 1.00 98.00 83 ILE A CA 1
ATOM 709 C C . ILE A 1 83 ? 10.734 -1.549 -21.793 1.00 98.00 83 ILE A C 1
ATOM 711 O O . ILE A 1 83 ? 11.282 -1.904 -22.838 1.00 98.00 83 ILE A O 1
ATOM 715 N N . LEU A 1 84 ? 11.088 -0.439 -21.142 1.00 98.06 84 LEU A N 1
ATOM 716 C CA . LEU A 1 84 ? 12.097 0.500 -21.639 1.00 98.06 84 LEU A CA 1
ATOM 717 C C . LEU A 1 84 ? 13.484 -0.144 -21.779 1.00 98.06 84 LEU A C 1
ATOM 719 O O . LEU A 1 84 ? 14.190 0.119 -22.750 1.00 98.06 84 LEU A O 1
ATOM 723 N N . GLU A 1 85 ? 13.883 -1.012 -20.849 1.00 98.00 85 GLU A N 1
ATOM 724 C CA . GLU A 1 85 ? 15.150 -1.751 -20.934 1.00 98.00 85 GLU A CA 1
ATOM 725 C C . GLU A 1 85 ? 15.198 -2.676 -22.155 1.00 98.00 85 GLU A C 1
ATOM 727 O O . GLU A 1 85 ? 16.235 -2.791 -22.822 1.00 98.00 85 GLU A O 1
ATOM 732 N N . LYS A 1 86 ? 14.066 -3.309 -22.479 1.00 97.81 86 LYS A N 1
ATOM 733 C CA . LYS A 1 86 ? 13.941 -4.150 -23.667 1.00 97.81 86 LYS A CA 1
ATOM 734 C C . LYS A 1 86 ? 14.058 -3.315 -24.941 1.00 97.81 86 LYS A C 1
ATOM 736 O O . LYS A 1 86 ? 14.862 -3.656 -25.804 1.00 97.81 86 LYS A O 1
ATOM 741 N N . GLU A 1 87 ? 13.319 -2.213 -25.036 1.00 97.62 87 GLU A N 1
ATOM 742 C CA . GLU A 1 87 ? 13.388 -1.305 -26.189 1.00 97.62 87 GLU A CA 1
ATOM 743 C C . GLU A 1 87 ? 14.799 -0.735 -26.375 1.00 97.62 87 GLU A C 1
ATOM 745 O O . GLU A 1 87 ? 15.333 -0.733 -27.480 1.00 97.62 87 GLU A O 1
ATOM 750 N N . ASN A 1 88 ? 15.455 -0.319 -25.290 1.00 97.38 88 ASN A N 1
ATOM 751 C CA . ASN A 1 88 ? 16.824 0.185 -25.341 1.00 97.38 88 ASN A CA 1
ATOM 752 C C . ASN A 1 88 ? 17.815 -0.881 -25.837 1.00 97.38 88 ASN A C 1
ATOM 754 O O . ASN A 1 88 ? 18.732 -0.572 -26.595 1.00 97.38 88 ASN A O 1
ATOM 758 N N . SER A 1 89 ? 17.605 -2.145 -25.460 1.00 96.75 89 SER A N 1
ATOM 759 C CA . SER A 1 89 ? 18.398 -3.271 -25.968 1.00 96.75 89 SER A CA 1
ATOM 760 C C . SER A 1 89 ? 18.187 -3.486 -27.470 1.00 96.75 89 SER A C 1
ATOM 762 O O . SER A 1 89 ? 19.149 -3.732 -28.197 1.00 96.75 89 SER A O 1
ATOM 764 N N . GLU A 1 90 ? 16.948 -3.356 -27.952 1.00 96.69 90 GLU A N 1
ATOM 765 C CA . GLU A 1 90 ? 16.621 -3.435 -29.381 1.00 96.69 90 GLU A CA 1
ATOM 766 C C . GLU A 1 90 ? 17.266 -2.284 -30.171 1.00 96.69 90 GLU A C 1
ATOM 768 O O . GLU A 1 90 ? 17.879 -2.522 -31.216 1.00 96.69 90 GLU A O 1
ATOM 773 N N . TYR A 1 91 ? 17.209 -1.052 -29.651 1.00 95.50 91 TYR A N 1
ATOM 774 C CA . TYR A 1 91 ? 17.881 0.100 -30.256 1.00 95.50 91 TYR A CA 1
ATOM 775 C C . TYR A 1 91 ? 19.401 -0.067 -30.288 1.00 95.50 91 TYR A C 1
ATOM 777 O O . TYR A 1 91 ? 20.018 0.216 -31.316 1.00 95.50 91 TYR A O 1
ATOM 785 N N . GLN A 1 92 ? 20.006 -0.560 -29.203 1.00 94.38 92 GLN A N 1
ATOM 786 C CA . GLN A 1 92 ? 21.445 -0.805 -29.155 1.00 94.38 92 GLN A CA 1
ATOM 787 C C . GLN A 1 92 ? 21.860 -1.870 -30.174 1.00 94.38 92 GLN A C 1
ATOM 789 O O . GLN A 1 92 ? 22.813 -1.663 -30.918 1.00 94.38 92 GLN A O 1
ATOM 794 N N . TYR A 1 93 ? 21.106 -2.966 -30.277 1.00 93.81 93 TYR A N 1
ATOM 795 C CA . TYR A 1 93 ? 21.357 -4.003 -31.277 1.00 93.81 93 TYR A CA 1
ATOM 796 C C . TYR A 1 93 ? 21.290 -3.454 -32.710 1.00 93.81 93 TYR A C 1
ATOM 798 O O . TYR A 1 93 ? 22.168 -3.731 -33.529 1.00 93.81 93 TYR A O 1
ATOM 806 N N . ALA A 1 94 ? 20.271 -2.645 -33.019 1.00 91.19 94 ALA A N 1
ATOM 807 C CA . ALA A 1 94 ? 20.136 -2.013 -34.329 1.00 91.19 94 ALA A CA 1
ATOM 808 C C . ALA A 1 94 ? 21.287 -1.034 -34.624 1.00 91.19 94 ALA A C 1
ATOM 810 O O . ALA A 1 94 ? 21.792 -0.991 -35.749 1.00 91.19 94 ALA A O 1
ATOM 811 N N . LEU A 1 95 ? 21.726 -0.272 -33.619 1.00 91.38 95 LEU A N 1
ATOM 812 C CA . LEU A 1 95 ? 22.858 0.644 -33.731 1.00 91.38 95 LEU A CA 1
ATOM 813 C C . LEU A 1 95 ? 24.171 -0.107 -33.979 1.00 91.38 95 LEU A C 1
ATOM 815 O O . LEU A 1 95 ? 24.931 0.268 -34.874 1.00 91.38 95 LEU A O 1
ATOM 819 N N . ASP A 1 96 ? 24.425 -1.183 -33.237 1.00 88.75 96 ASP A N 1
ATOM 820 C CA . ASP A 1 96 ? 25.612 -2.025 -33.404 1.00 88.75 96 ASP A CA 1
ATOM 821 C C . ASP A 1 96 ? 25.631 -2.663 -34.800 1.00 88.75 96 ASP A C 1
ATOM 823 O O . ASP A 1 96 ? 26.660 -2.669 -35.474 1.00 88.75 96 ASP A O 1
ATOM 827 N N . ALA A 1 97 ? 24.483 -3.138 -35.291 1.00 84.81 97 ALA A N 1
ATOM 828 C CA . ALA A 1 97 ? 24.359 -3.667 -36.648 1.00 84.81 97 ALA A CA 1
ATOM 829 C C . ALA A 1 97 ? 24.649 -2.606 -37.728 1.00 84.81 97 ALA A C 1
ATOM 831 O O . ALA A 1 97 ? 25.282 -2.914 -38.735 1.00 84.81 97 ALA A O 1
ATOM 832 N N . ALA A 1 98 ? 24.218 -1.357 -37.524 1.00 82.56 98 ALA A N 1
ATOM 833 C CA . ALA A 1 98 ? 24.455 -0.262 -38.467 1.00 82.56 98 ALA A CA 1
ATOM 834 C C . ALA A 1 98 ? 25.898 0.277 -38.431 1.00 82.56 98 ALA A C 1
ATOM 836 O O . ALA A 1 98 ? 26.388 0.794 -39.435 1.00 82.56 98 ALA A O 1
ATOM 837 N N . THR A 1 99 ? 26.568 0.188 -37.280 1.00 79.19 99 THR A N 1
ATOM 838 C CA . THR A 1 99 ? 27.918 0.739 -37.060 1.00 79.19 99 THR A CA 1
ATOM 839 C C . THR A 1 99 ? 29.035 -0.286 -37.219 1.00 79.19 99 THR A C 1
ATOM 841 O O . THR A 1 99 ? 30.177 0.113 -37.458 1.00 79.19 99 THR A O 1
ATOM 844 N N . ASN A 1 100 ? 28.724 -1.586 -37.179 1.00 68.31 100 ASN A N 1
ATOM 845 C CA . ASN A 1 100 ? 29.615 -2.656 -37.622 1.00 68.31 100 ASN A CA 1
ATOM 846 C C . ASN A 1 100 ? 29.770 -2.617 -39.150 1.00 68.31 100 ASN A C 1
ATOM 848 O O . ASN A 1 100 ? 29.296 -3.479 -39.890 1.00 68.31 100 ASN A O 1
ATOM 852 N N . PHE A 1 101 ? 30.458 -1.586 -39.637 1.00 63.94 101 PHE A N 1
ATOM 853 C CA . PHE A 1 101 ? 31.026 -1.585 -40.971 1.00 63.94 101 PHE A CA 1
ATOM 854 C C . PHE A 1 101 ? 32.061 -2.704 -41.018 1.00 63.94 101 PHE A C 1
ATOM 856 O O . PHE A 1 101 ? 33.143 -2.570 -40.453 1.00 63.94 101 PHE A O 1
ATOM 863 N N . ASP A 1 102 ? 31.699 -3.805 -41.671 1.00 64.25 102 ASP A N 1
ATOM 864 C CA . ASP A 1 102 ? 32.558 -4.964 -41.899 1.00 64.25 102 ASP A CA 1
ATOM 865 C C . ASP A 1 102 ? 33.981 -4.502 -42.277 1.00 64.25 102 ASP A C 1
ATOM 867 O O . ASP A 1 102 ? 34.136 -3.612 -43.122 1.00 64.25 102 ASP A O 1
ATOM 871 N N . ASP A 1 103 ? 35.034 -5.098 -41.704 1.00 59.28 103 ASP A N 1
ATOM 872 C CA . ASP A 1 103 ? 36.434 -4.723 -42.001 1.00 59.28 103 ASP A CA 1
ATOM 873 C C . ASP A 1 103 ? 36.732 -4.758 -43.512 1.00 59.28 103 ASP A C 1
ATOM 875 O O . ASP A 1 103 ? 37.574 -4.023 -44.031 1.00 59.28 103 ASP A O 1
ATOM 879 N N . LYS A 1 104 ? 35.964 -5.564 -44.252 1.00 59.09 104 LYS A N 1
ATOM 880 C CA . LYS A 1 104 ? 35.954 -5.635 -45.714 1.00 59.09 104 LYS A CA 1
ATOM 881 C C . LYS A 1 104 ? 35.533 -4.321 -46.386 1.00 59.09 104 LYS A C 1
ATOM 883 O O . LYS A 1 104 ? 36.119 -3.943 -47.399 1.00 59.09 104 LYS A O 1
ATOM 888 N N . CYS A 1 105 ? 34.555 -3.604 -45.837 1.00 59.41 105 CYS A N 1
ATOM 889 C CA . CYS A 1 105 ? 34.136 -2.286 -46.319 1.00 59.41 105 CYS A CA 1
ATOM 890 C C . CYS A 1 105 ? 35.221 -1.231 -46.069 1.00 59.41 105 CYS A C 1
ATOM 892 O O . CYS A 1 105 ? 35.483 -0.408 -46.947 1.00 59.41 105 CYS A O 1
ATOM 894 N N . LYS A 1 106 ? 35.915 -1.300 -44.926 1.00 63.12 106 LYS A N 1
ATOM 895 C CA . LYS A 1 106 ? 37.064 -0.433 -44.621 1.00 63.12 106 LYS A CA 1
ATOM 896 C C . LYS A 1 106 ? 38.260 -0.718 -45.537 1.00 63.12 106 LYS A C 1
ATOM 898 O O . LYS A 1 106 ? 38.803 0.208 -46.132 1.00 63.12 106 LYS A O 1
ATOM 903 N N . TYR A 1 107 ? 38.594 -1.993 -45.743 1.00 65.31 107 TYR A N 1
ATOM 904 C CA . TYR A 1 107 ? 39.628 -2.435 -46.686 1.00 65.31 107 TYR A CA 1
ATOM 905 C C . TYR A 1 107 ? 39.350 -1.955 -48.119 1.00 65.31 107 TYR A C 1
ATOM 907 O O . TYR A 1 107 ? 40.239 -1.436 -48.795 1.00 65.31 107 TYR A O 1
ATOM 915 N N . ASN A 1 108 ? 38.101 -2.068 -48.578 1.00 71.62 108 ASN A N 1
ATOM 916 C CA . ASN A 1 108 ? 37.705 -1.586 -49.900 1.00 71.62 108 ASN A CA 1
ATOM 917 C C . ASN A 1 108 ? 37.786 -0.056 -50.012 1.00 71.62 108 ASN A C 1
ATOM 919 O O . ASN A 1 108 ? 38.183 0.453 -51.060 1.00 71.62 108 ASN A O 1
ATOM 923 N N . LEU A 1 109 ? 37.452 0.678 -48.945 1.00 79.00 109 LEU A N 1
ATOM 924 C CA . LEU A 1 109 ? 37.564 2.136 -48.910 1.00 79.00 109 LEU A CA 1
ATOM 925 C C . LEU A 1 109 ? 39.025 2.599 -48.982 1.00 79.00 109 LEU A C 1
ATOM 927 O O . LEU A 1 109 ? 39.335 3.527 -49.727 1.00 79.00 109 LEU A O 1
ATOM 931 N N . ASP A 1 110 ? 39.927 1.956 -48.243 1.00 80.19 110 ASP A N 1
ATOM 932 C CA . ASP A 1 110 ? 41.345 2.322 -48.247 1.00 80.19 110 ASP A CA 1
ATOM 933 C C . ASP A 1 110 ? 42.016 1.974 -49.584 1.00 80.19 110 ASP A C 1
ATOM 935 O O . ASP A 1 110 ? 42.753 2.794 -50.134 1.00 80.19 110 ASP A O 1
ATOM 939 N N . LYS A 1 111 ? 41.647 0.841 -50.193 1.00 83.81 111 LYS A N 1
ATOM 940 C CA . LYS A 1 111 ? 42.082 0.485 -51.550 1.00 83.81 111 LYS A CA 1
ATOM 941 C C . LYS A 1 111 ? 41.557 1.459 -52.610 1.00 83.81 111 LYS A C 1
ATOM 943 O O . LYS A 1 111 ? 42.280 1.816 -53.537 1.00 83.81 111 LYS A O 1
ATOM 948 N N . LEU A 1 112 ? 40.315 1.928 -52.474 1.00 83.44 112 LEU A N 1
ATOM 949 C CA . LEU A 1 112 ? 39.751 2.944 -53.366 1.00 83.44 112 LEU A CA 1
ATOM 950 C C . LEU A 1 112 ? 40.496 4.283 -53.241 1.00 83.44 112 LEU A C 1
ATOM 952 O O . LEU A 1 112 ? 40.797 4.904 -54.260 1.00 83.44 112 LEU A O 1
ATOM 956 N N . LYS A 1 113 ? 40.842 4.712 -52.018 1.00 89.69 113 LYS A N 1
ATOM 957 C CA . LYS A 1 113 ? 41.659 5.919 -51.791 1.00 89.69 113 LYS A CA 1
ATOM 958 C C . LYS A 1 113 ? 43.031 5.806 -52.452 1.00 89.69 113 LYS A C 1
ATOM 960 O O . LYS A 1 113 ? 43.470 6.761 -53.087 1.00 89.69 113 LYS A O 1
ATOM 965 N N . GLU A 1 114 ? 43.682 4.652 -52.330 1.00 92.56 114 GLU A N 1
ATOM 966 C CA . GLU A 1 114 ? 44.982 4.394 -52.952 1.00 92.56 114 GLU A CA 1
ATOM 967 C C . GLU A 1 114 ? 44.905 4.493 -54.484 1.00 92.56 114 GLU A C 1
ATOM 969 O O . GLU A 1 114 ? 45.699 5.200 -55.102 1.00 92.56 114 GLU A O 1
ATOM 974 N N . VAL A 1 115 ? 43.895 3.870 -55.104 1.00 92.00 115 VAL A N 1
ATOM 975 C CA . VAL A 1 115 ? 43.674 3.954 -56.559 1.00 92.00 115 VAL A CA 1
ATOM 976 C C . VAL A 1 115 ? 43.430 5.398 -57.010 1.00 92.00 115 VAL A C 1
ATOM 978 O O . VAL A 1 115 ? 43.989 5.820 -58.023 1.00 92.00 115 VAL A O 1
ATOM 981 N N . ILE A 1 116 ? 42.638 6.174 -56.263 1.00 94.19 116 ILE A N 1
ATOM 982 C CA . ILE A 1 116 ? 42.381 7.589 -56.574 1.00 94.19 116 ILE A CA 1
ATOM 983 C C . ILE A 1 116 ? 43.674 8.412 -56.494 1.00 94.19 116 ILE A C 1
ATOM 985 O O . ILE A 1 116 ? 43.941 9.206 -57.397 1.00 94.19 116 ILE A O 1
ATOM 989 N N . LEU A 1 117 ? 44.492 8.210 -55.456 1.00 94.50 117 LEU A N 1
ATOM 990 C CA . LEU A 1 117 ? 45.779 8.897 -55.299 1.00 94.50 117 LEU A CA 1
ATOM 991 C C . LEU A 1 117 ? 46.740 8.566 -56.444 1.00 94.50 117 LEU A C 1
ATOM 993 O O . LEU A 1 117 ? 47.353 9.470 -57.014 1.00 94.50 117 LEU A O 1
ATOM 997 N N . ASN A 1 118 ? 46.824 7.290 -56.822 1.00 93.62 118 ASN A N 1
ATOM 998 C CA . ASN A 1 118 ? 47.661 6.848 -57.934 1.00 93.62 118 ASN A CA 1
ATOM 999 C C . ASN A 1 118 ? 47.212 7.488 -59.252 1.00 93.62 118 ASN A C 1
ATOM 1001 O O . ASN A 1 118 ? 48.039 8.031 -59.984 1.00 93.62 118 ASN A O 1
ATOM 1005 N N . LEU A 1 119 ? 45.904 7.516 -59.523 1.00 94.81 119 LEU A N 1
ATOM 1006 C CA . LEU A 1 119 ? 45.362 8.153 -60.722 1.00 94.81 119 LEU A CA 1
ATOM 1007 C C . LEU A 1 119 ? 45.655 9.661 -60.754 1.00 94.81 119 LEU A C 1
ATOM 1009 O O . LEU A 1 119 ? 46.055 10.189 -61.791 1.00 94.81 119 LEU A O 1
ATOM 1013 N N . GLN A 1 120 ? 45.495 10.357 -59.625 1.00 92.81 120 GLN A N 1
ATOM 1014 C CA . GLN A 1 120 ? 45.836 11.778 -59.508 1.00 92.81 120 GLN A CA 1
ATOM 1015 C C . GLN A 1 120 ? 47.322 12.031 -59.769 1.00 92.81 120 GLN A C 1
ATOM 1017 O O . GLN A 1 120 ? 47.667 12.997 -60.451 1.00 92.81 120 GLN A O 1
ATOM 1022 N N . HIS A 1 121 ? 48.198 11.168 -59.254 1.00 93.75 121 HIS A N 1
ATOM 1023 C CA . HIS A 1 121 ? 49.633 11.270 -59.487 1.00 93.75 121 HIS A CA 1
ATOM 1024 C C . HIS A 1 121 ? 49.976 11.077 -60.968 1.00 93.75 121 HIS A C 1
ATOM 1026 O O . HIS A 1 121 ? 50.665 11.917 -61.545 1.00 93.75 121 HIS A O 1
ATOM 1032 N N . SER A 1 122 ? 49.420 10.046 -61.612 1.00 89.94 122 SER A N 1
ATOM 1033 C CA . SER A 1 122 ? 49.599 9.809 -63.048 1.00 89.94 122 SER A CA 1
ATOM 1034 C C . SER A 1 122 ? 49.078 10.968 -63.902 1.00 89.94 122 SER A C 1
ATOM 1036 O O . SER A 1 122 ? 49.757 11.398 -64.831 1.00 89.94 122 SER A O 1
ATOM 1038 N N . LEU A 1 123 ? 47.906 11.522 -63.573 1.00 87.75 123 LEU A N 1
ATOM 1039 C CA . LEU A 1 123 ? 47.357 12.692 -64.265 1.00 87.75 123 LEU A CA 1
ATOM 1040 C C . LEU A 1 123 ? 48.234 13.930 -64.082 1.00 87.75 123 LEU A C 1
ATOM 1042 O O . LEU A 1 123 ? 48.429 14.689 -65.029 1.00 87.75 123 LEU A O 1
ATOM 1046 N N . LYS A 1 124 ? 48.776 14.130 -62.878 1.00 88.62 124 LYS A N 1
ATOM 1047 C CA . LYS A 1 124 ? 49.691 15.234 -62.596 1.00 88.62 124 LYS A CA 1
ATOM 1048 C C . LYS A 1 124 ? 50.951 15.124 -63.449 1.00 88.62 124 LYS A C 1
ATOM 1050 O O . LYS A 1 124 ? 51.258 16.094 -64.127 1.00 88.62 124 LYS A O 1
ATOM 1055 N N . ILE A 1 125 ? 51.602 13.956 -63.467 1.00 84.44 125 ILE A N 1
ATOM 1056 C CA . ILE A 1 125 ? 52.775 13.687 -64.318 1.00 84.44 125 ILE A CA 1
ATOM 1057 C C . ILE A 1 125 ? 52.440 13.973 -65.781 1.00 84.44 125 ILE A C 1
ATOM 1059 O O . ILE A 1 125 ? 53.145 14.734 -66.438 1.00 84.44 125 ILE A O 1
ATOM 1063 N N . TYR A 1 126 ? 51.325 13.431 -66.279 1.00 80.75 126 TYR A N 1
ATOM 1064 C CA . TYR A 1 126 ? 50.907 13.655 -67.659 1.00 80.75 126 TYR A CA 1
ATOM 1065 C C . TYR A 1 126 ? 50.771 15.148 -67.980 1.00 80.75 126 TYR A C 1
ATOM 1067 O O . TYR A 1 126 ? 51.286 15.600 -68.996 1.00 80.75 126 TYR A O 1
ATOM 1075 N N . ILE A 1 127 ? 50.126 15.933 -67.114 1.00 80.44 127 ILE A N 1
ATOM 1076 C CA . ILE A 1 127 ? 49.941 17.374 -67.332 1.00 80.44 127 ILE A CA 1
ATOM 1077 C C . ILE A 1 127 ? 51.268 18.140 -67.248 1.00 80.44 127 ILE A C 1
ATOM 1079 O O . ILE A 1 127 ? 51.481 19.035 -68.058 1.00 80.44 127 ILE A O 1
ATOM 1083 N N . THR A 1 128 ? 52.140 17.830 -66.285 1.00 79.25 128 THR A N 1
ATOM 1084 C CA . THR A 1 128 ? 53.357 18.621 -66.035 1.00 79.25 128 THR A CA 1
ATOM 1085 C C . THR A 1 128 ? 54.523 18.256 -66.941 1.00 79.25 128 THR A C 1
ATOM 1087 O O . THR A 1 128 ? 55.333 19.122 -67.257 1.00 79.25 128 THR A O 1
ATOM 1090 N N . GLU A 1 129 ? 54.637 16.988 -67.328 1.00 76.31 129 GLU A N 1
ATOM 1091 C CA . GLU A 1 129 ? 55.820 16.460 -68.015 1.00 76.31 129 GLU A CA 1
ATOM 1092 C C . GLU A 1 129 ? 55.526 16.021 -69.448 1.00 76.31 129 GLU A C 1
ATOM 1094 O O . GLU A 1 129 ? 56.415 16.094 -70.290 1.00 76.31 129 GLU A O 1
ATOM 1099 N N . CYS A 1 130 ? 54.299 15.586 -69.753 1.00 68.06 130 CYS A N 1
ATOM 1100 C CA . CYS A 1 130 ? 53.991 14.993 -71.057 1.00 68.06 130 CYS A CA 1
ATOM 1101 C C . CYS A 1 130 ? 53.161 15.909 -71.962 1.00 68.06 130 CYS A C 1
ATOM 1103 O O . CYS A 1 130 ? 53.446 15.996 -73.150 1.00 68.06 130 CYS A O 1
ATOM 1105 N N . LYS A 1 131 ? 52.137 16.588 -71.432 1.00 67.38 131 LYS A N 1
ATOM 1106 C CA . LYS A 1 131 ? 51.079 17.232 -72.229 1.00 67.38 131 LYS A CA 1
ATOM 1107 C C . LYS A 1 131 ? 51.604 18.288 -73.206 1.00 67.38 131 LYS A C 1
ATOM 1109 O O . LYS A 1 131 ? 51.140 18.322 -74.340 1.00 67.38 131 LYS A O 1
ATOM 1114 N N . ASP A 1 132 ? 52.598 19.073 -72.794 1.00 58.97 132 ASP A N 1
ATOM 1115 C CA . ASP A 1 132 ? 53.150 20.162 -73.613 1.00 58.97 132 ASP A CA 1
ATOM 1116 C C . ASP A 1 132 ? 54.589 19.885 -74.115 1.00 58.97 132 ASP A C 1
ATOM 1118 O O . ASP A 1 132 ? 55.092 20.605 -74.978 1.00 58.97 132 ASP A O 1
ATOM 1122 N N . ASN A 1 133 ? 55.227 18.798 -73.648 1.00 57.69 133 ASN A N 1
ATOM 1123 C CA . ASN A 1 133 ? 56.651 18.484 -73.856 1.00 57.69 133 ASN A CA 1
ATOM 1124 C C . ASN A 1 133 ? 56.924 17.229 -74.712 1.00 57.69 133 ASN A C 1
ATOM 1126 O O . ASN A 1 133 ? 58.040 16.711 -74.702 1.00 57.69 133 ASN A O 1
ATOM 1130 N N . VAL A 1 134 ? 55.958 16.733 -75.497 1.00 62.38 134 VAL A N 1
ATOM 1131 C CA . VAL A 1 134 ? 56.280 15.723 -76.525 1.00 62.38 134 VAL A CA 1
ATOM 1132 C C . VAL A 1 134 ? 56.998 16.413 -77.689 1.00 62.38 134 VAL A C 1
ATOM 1134 O O . VAL A 1 134 ? 56.382 16.901 -78.642 1.00 62.38 134 VAL A O 1
ATOM 1137 N N . GLU A 1 135 ? 58.322 16.504 -77.599 1.00 61.78 135 GLU A N 1
ATOM 1138 C CA . GLU A 1 135 ? 59.179 16.842 -78.731 1.00 61.78 135 GLU A CA 1
ATOM 1139 C C . GLU A 1 135 ? 59.287 15.598 -79.623 1.00 61.78 135 GLU A C 1
ATOM 1141 O O . GLU A 1 135 ? 60.073 14.687 -79.379 1.00 61.78 135 GLU A O 1
ATOM 1146 N N . ILE A 1 136 ? 58.410 15.506 -80.627 1.00 67.19 136 ILE A N 1
ATOM 1147 C CA . ILE A 1 136 ? 58.450 14.416 -81.605 1.00 67.19 136 ILE A CA 1
ATOM 1148 C C . ILE A 1 136 ? 59.743 14.562 -82.412 1.00 67.19 136 ILE A C 1
ATOM 1150 O O . ILE A 1 136 ? 59.946 15.577 -83.084 1.00 67.19 136 ILE A O 1
ATOM 1154 N N . ASN A 1 137 ? 60.602 13.542 -82.369 1.00 72.81 137 ASN A N 1
ATOM 1155 C CA . ASN A 1 137 ? 61.801 13.463 -83.199 1.00 72.81 137 ASN A CA 1
ATOM 1156 C C . ASN A 1 137 ? 61.401 13.175 -84.656 1.00 72.81 137 ASN A C 1
ATOM 1158 O O . ASN A 1 137 ? 61.442 12.035 -85.115 1.00 72.81 137 ASN A O 1
ATOM 1162 N N . ILE A 1 138 ? 60.961 14.216 -85.371 1.00 77.31 138 ILE A N 1
ATOM 1163 C CA . ILE A 1 138 ? 60.479 14.126 -86.758 1.00 77.31 138 ILE A CA 1
ATOM 1164 C C . ILE A 1 138 ? 61.455 13.361 -87.673 1.00 77.31 138 ILE A C 1
ATOM 1166 O O . ILE A 1 138 ? 60.984 12.486 -88.394 1.00 77.31 138 ILE A O 1
ATOM 1170 N N . PRO A 1 139 ? 62.786 13.592 -87.626 1.00 76.56 139 PRO A N 1
ATOM 1171 C CA . PRO A 1 139 ? 63.738 12.810 -88.418 1.00 76.56 139 PRO A CA 1
ATOM 1172 C C . PRO A 1 139 ? 63.641 11.294 -88.213 1.00 76.56 139 PRO A C 1
ATOM 1174 O O . PRO A 1 139 ? 63.715 10.524 -89.167 1.00 76.56 139 PRO A O 1
ATOM 1177 N N . GLU A 1 140 ? 63.472 10.850 -86.970 1.00 79.75 140 GLU A N 1
ATOM 1178 C CA . GLU A 1 140 ? 63.418 9.426 -86.639 1.00 79.75 140 GLU A CA 1
ATOM 1179 C C . GLU A 1 140 ? 62.079 8.799 -87.046 1.00 79.75 140 GLU A C 1
ATOM 1181 O O . GLU A 1 140 ? 62.044 7.679 -87.554 1.00 79.75 140 GLU A O 1
ATOM 1186 N N . VAL A 1 141 ? 60.985 9.555 -86.923 1.00 79.75 141 VAL A N 1
ATOM 1187 C CA . VAL A 1 141 ? 59.667 9.148 -87.431 1.00 79.75 141 VAL A CA 1
ATOM 1188 C C . VAL A 1 141 ? 59.669 9.047 -88.961 1.00 79.75 141 VAL A C 1
ATOM 1190 O O . VAL A 1 141 ? 59.117 8.087 -89.496 1.00 79.75 141 VAL A O 1
ATOM 1193 N N . GLN A 1 142 ? 60.321 9.979 -89.664 1.00 83.50 142 GLN A N 1
ATOM 1194 C CA . GLN A 1 142 ? 60.441 9.940 -91.125 1.00 83.50 142 GLN A CA 1
ATOM 1195 C C . GLN A 1 142 ? 61.226 8.702 -91.584 1.00 83.50 142 GLN A C 1
ATOM 1197 O O . GLN A 1 142 ? 60.755 7.970 -92.448 1.00 83.50 142 GLN A O 1
ATOM 1202 N N . ASN A 1 143 ? 62.348 8.386 -90.924 1.00 85.25 143 ASN A N 1
ATOM 1203 C CA . ASN A 1 143 ? 63.108 7.159 -91.195 1.00 85.25 143 ASN A CA 1
ATOM 1204 C C . ASN A 1 143 ? 62.258 5.889 -91.047 1.00 85.25 143 ASN A C 1
ATOM 1206 O O . ASN A 1 143 ? 62.378 4.961 -91.847 1.00 85.25 143 ASN A O 1
ATOM 1210 N N . LEU A 1 144 ? 61.401 5.828 -90.024 1.00 85.62 144 LEU A N 1
ATOM 1211 C CA . LEU A 1 144 ? 60.499 4.692 -89.836 1.00 85.62 144 LEU A CA 1
ATOM 1212 C C . LEU A 1 144 ? 59.450 4.615 -90.952 1.00 85.62 144 LEU A C 1
ATOM 1214 O O . LEU A 1 144 ? 59.210 3.534 -91.483 1.00 85.62 144 LEU A O 1
ATOM 1218 N N . LEU A 1 145 ? 58.836 5.736 -91.336 1.00 84.38 145 LEU A N 1
ATOM 1219 C CA . LEU A 1 145 ? 57.861 5.773 -92.431 1.00 84.38 145 LEU A CA 1
ATOM 1220 C C . LEU A 1 145 ? 58.465 5.294 -93.753 1.00 84.38 145 LEU A C 1
ATOM 1222 O O . LEU A 1 145 ? 57.855 4.461 -94.429 1.00 84.38 145 LEU A O 1
ATOM 1226 N N . ASP A 1 146 ? 59.680 5.742 -94.058 1.00 86.38 146 ASP A N 1
ATOM 1227 C CA . ASP A 1 146 ? 60.427 5.328 -95.243 1.00 86.38 146 ASP A CA 1
ATOM 1228 C C . ASP A 1 146 ? 60.747 3.823 -95.191 1.00 86.38 146 ASP A C 1
ATOM 1230 O O . ASP A 1 146 ? 60.554 3.106 -96.176 1.00 86.38 146 ASP A O 1
ATOM 1234 N N . GLN A 1 147 ? 61.156 3.305 -94.023 1.00 88.38 147 GLN A N 1
ATOM 1235 C CA . GLN A 1 147 ? 61.432 1.877 -93.819 1.00 88.38 147 GLN A CA 1
ATOM 1236 C C . GLN A 1 147 ? 60.202 0.995 -94.092 1.00 88.38 147 GLN A C 1
ATOM 1238 O O . GLN A 1 147 ? 60.343 -0.112 -94.617 1.00 88.38 147 GLN A O 1
ATOM 1243 N N . TYR A 1 148 ? 59.003 1.467 -93.748 1.00 81.25 148 TYR A N 1
ATOM 1244 C CA . TYR A 1 148 ? 57.746 0.748 -93.976 1.00 81.25 148 TYR A CA 1
ATOM 1245 C C . TYR A 1 148 ? 57.060 1.110 -95.309 1.00 81.25 148 TYR A C 1
ATOM 1247 O O . TYR A 1 148 ? 55.945 0.652 -95.564 1.00 81.25 148 TYR A O 1
ATOM 1255 N N . GLY A 1 149 ? 57.726 1.872 -96.186 1.00 81.06 149 GLY A N 1
ATOM 1256 C CA . GLY A 1 149 ? 57.273 2.164 -97.550 1.00 81.06 149 GLY A CA 1
ATOM 1257 C C . GLY A 1 149 ? 56.176 3.227 -97.660 1.00 81.06 149 GLY A C 1
ATOM 1258 O O . GLY A 1 149 ? 55.466 3.267 -98.667 1.00 81.06 149 GLY A O 1
ATOM 1259 N N . SER A 1 150 ? 56.009 4.072 -96.640 1.00 79.31 150 SER A N 1
ATOM 1260 C CA . SER A 1 150 ? 55.104 5.222 -96.700 1.00 79.31 150 SER A CA 1
ATOM 1261 C C . SER A 1 150 ? 55.706 6.352 -97.544 1.00 79.31 150 SER A C 1
ATOM 1263 O O . SER A 1 150 ? 56.916 6.523 -97.586 1.00 79.31 150 SER A O 1
ATOM 1265 N N . GLN A 1 151 ? 54.856 7.144 -98.204 1.00 78.25 151 GLN A N 1
ATOM 1266 C CA . GLN A 1 151 ? 55.254 8.335 -98.979 1.00 78.25 151 GLN A CA 1
ATOM 1267 C C . GLN A 1 151 ? 54.855 9.648 -98.281 1.00 78.25 151 GLN A C 1
ATOM 1269 O O . GLN A 1 151 ? 54.733 10.689 -98.921 1.00 78.25 151 GLN A O 1
ATOM 1274 N N . THR A 1 152 ? 54.536 9.595 -96.987 1.00 75.00 152 THR A N 1
ATOM 1275 C CA . THR A 1 152 ? 54.104 10.769 -96.219 1.00 75.00 152 THR A CA 1
ATOM 1276 C C . THR A 1 152 ? 55.304 11.524 -95.656 1.00 75.00 152 THR A C 1
ATOM 1278 O O . THR A 1 152 ? 56.093 10.941 -94.917 1.00 75.00 152 THR A O 1
ATOM 1281 N N . ASP A 1 153 ? 55.379 12.827 -95.931 1.00 75.75 153 ASP A N 1
ATOM 1282 C CA . ASP A 1 153 ? 56.376 13.736 -95.356 1.00 75.75 153 ASP A CA 1
ATOM 1283 C C . ASP A 1 153 ? 55.790 14.498 -94.157 1.00 75.75 153 ASP A C 1
ATOM 1285 O O . ASP A 1 153 ? 54.766 15.178 -94.283 1.00 75.75 153 ASP A O 1
ATOM 1289 N N . ILE A 1 154 ? 56.436 14.410 -92.989 1.00 71.25 154 ILE A N 1
ATOM 1290 C CA . ILE A 1 154 ? 56.000 15.107 -91.765 1.00 71.25 154 ILE A CA 1
ATOM 1291 C C . ILE A 1 154 ? 56.806 16.400 -91.565 1.00 71.25 154 ILE A C 1
ATOM 1293 O O . ILE A 1 154 ? 58.037 16.392 -91.555 1.00 71.25 154 ILE A O 1
ATOM 1297 N N . THR A 1 155 ? 56.123 17.528 -91.329 1.00 65.19 155 THR A N 1
ATOM 1298 C CA . THR A 1 155 ? 56.737 18.835 -91.014 1.00 65.19 155 THR A CA 1
ATOM 1299 C C . THR A 1 155 ? 56.307 19.352 -89.633 1.00 65.19 155 THR A C 1
ATOM 1301 O O . THR A 1 155 ? 55.266 18.964 -89.102 1.00 65.19 155 THR A O 1
ATOM 1304 N N . LYS A 1 156 ? 57.114 20.238 -89.016 1.00 60.53 156 LYS A N 1
ATOM 1305 C CA . LYS A 1 156 ? 56.892 20.758 -87.642 1.00 60.53 156 LYS A CA 1
ATOM 1306 C C . LYS A 1 156 ? 55.529 21.437 -87.425 1.00 60.53 156 LYS A C 1
ATOM 1308 O O . LYS A 1 156 ? 55.078 21.503 -86.283 1.00 60.53 156 LYS A O 1
ATOM 1313 N N . ASP A 1 157 ? 54.873 21.897 -88.488 1.00 56.22 157 ASP A N 1
ATOM 1314 C CA . ASP A 1 157 ? 53.649 22.704 -88.414 1.00 56.22 157 ASP A CA 1
ATOM 1315 C C . ASP A 1 157 ? 52.349 21.885 -88.291 1.00 56.22 157 ASP A C 1
ATOM 1317 O O . ASP A 1 157 ? 51.280 22.455 -88.100 1.00 56.22 157 ASP A O 1
ATOM 1321 N N . GLN A 1 158 ? 52.409 20.548 -88.279 1.00 56.62 158 GLN A N 1
ATOM 1322 C CA . GLN A 1 158 ? 51.234 19.692 -88.026 1.00 56.62 158 GLN A CA 1
ATOM 1323 C C . GLN A 1 158 ? 50.831 19.604 -86.536 1.00 56.62 158 GLN A C 1
ATOM 1325 O O . GLN A 1 158 ? 49.985 18.795 -86.159 1.00 56.62 158 GLN A O 1
ATOM 1330 N N . LYS A 1 159 ? 51.409 20.438 -85.656 1.00 53.88 159 LYS A N 1
ATOM 1331 C CA . LYS A 1 159 ? 51.219 20.357 -84.194 1.00 53.88 159 LYS A CA 1
ATOM 1332 C C . LYS A 1 159 ? 49.825 20.788 -83.701 1.00 53.88 159 LYS A C 1
ATOM 1334 O O . LYS A 1 159 ? 49.537 20.643 -82.516 1.00 53.88 159 LYS A O 1
ATOM 1339 N N . THR A 1 160 ? 48.946 21.288 -84.570 1.00 51.53 160 THR A N 1
ATOM 1340 C CA . THR A 1 160 ? 47.585 21.706 -84.197 1.00 51.53 160 THR A CA 1
ATOM 1341 C C . THR A 1 160 ? 46.546 21.360 -85.259 1.00 51.53 160 THR A C 1
ATOM 1343 O O . THR A 1 160 ? 45.932 22.257 -85.823 1.00 51.53 160 THR A O 1
ATOM 1346 N N . GLU A 1 161 ? 46.270 20.077 -85.485 1.00 43.09 161 GLU A N 1
ATOM 1347 C CA . GLU A 1 161 ? 44.970 19.676 -86.035 1.00 43.09 161 GLU A CA 1
ATOM 1348 C C . GLU A 1 161 ? 44.371 18.492 -85.261 1.00 43.09 161 GLU A C 1
ATOM 1350 O O . GLU A 1 161 ? 44.918 17.396 -85.204 1.00 43.09 161 GLU A O 1
ATOM 1355 N N . SER A 1 162 ? 43.179 18.750 -84.707 1.00 41.97 162 SER A N 1
ATOM 1356 C CA . SER A 1 162 ? 42.138 17.805 -84.269 1.00 41.97 162 SER A CA 1
ATOM 1357 C C . SER A 1 162 ? 42.273 17.065 -82.919 1.00 41.97 162 SER A C 1
ATOM 1359 O O . SER A 1 162 ? 42.735 15.940 -82.832 1.00 41.97 162 SER A O 1
ATOM 1361 N N . PHE A 1 163 ? 41.680 17.651 -81.868 1.00 41.16 163 PHE A N 1
ATOM 1362 C CA . PHE A 1 163 ? 40.748 16.939 -80.965 1.00 41.16 163 PHE A CA 1
ATOM 1363 C C . PHE A 1 163 ? 39.684 17.907 -80.401 1.00 41.16 163 PHE A C 1
ATOM 1365 O O . PHE A 1 163 ? 39.330 17.887 -79.231 1.00 41.16 163 PHE A O 1
ATOM 1372 N N . ASN A 1 164 ? 39.152 18.782 -81.260 1.00 45.72 164 ASN A N 1
ATOM 1373 C CA . ASN A 1 164 ? 37.919 19.529 -80.998 1.00 45.72 164 ASN A CA 1
ATOM 1374 C C . ASN A 1 164 ? 36.876 19.112 -82.034 1.00 45.72 164 ASN A C 1
ATOM 1376 O O . ASN A 1 164 ? 36.636 19.828 -82.995 1.00 45.72 164 ASN A O 1
ATOM 1380 N N . GLN A 1 165 ? 36.316 17.920 -81.846 1.00 43.19 165 GLN A N 1
ATOM 1381 C CA . GLN A 1 165 ? 35.046 17.438 -82.404 1.00 43.19 165 GLN A CA 1
ATOM 1382 C C . GLN A 1 165 ? 34.759 16.125 -81.656 1.00 43.19 165 GLN A C 1
ATOM 1384 O O . GLN A 1 165 ? 35.193 15.050 -82.048 1.00 43.19 165 GLN A O 1
ATOM 1389 N N . SER A 1 166 ? 34.216 16.177 -80.441 1.00 36.22 166 SER A N 1
ATOM 1390 C CA . SER A 1 166 ? 32.789 15.907 -80.251 1.00 36.22 166 SER A CA 1
ATOM 1391 C C . SER A 1 166 ? 32.336 16.368 -78.860 1.00 36.22 166 SER A C 1
ATOM 1393 O O . SER A 1 166 ? 32.172 15.558 -77.952 1.00 36.22 166 SER A O 1
ATOM 1395 N N . SER A 1 167 ? 32.058 17.662 -78.692 1.00 36.44 167 SER A N 1
ATOM 1396 C CA . SER A 1 167 ? 31.078 18.095 -77.687 1.00 36.44 167 SER A CA 1
ATOM 1397 C C . SER A 1 167 ? 29.687 17.805 -78.241 1.00 36.44 167 SER A C 1
ATOM 1399 O O . SER A 1 167 ? 28.961 18.715 -78.631 1.00 36.44 167 SER A O 1
ATOM 1401 N N . ASN A 1 168 ? 29.338 16.520 -78.332 1.00 36.16 168 ASN A N 1
ATOM 1402 C CA . ASN A 1 168 ? 27.951 16.130 -78.514 1.00 36.16 168 ASN A CA 1
ATOM 1403 C C . ASN A 1 168 ? 27.276 16.219 -77.147 1.00 36.16 168 ASN A C 1
ATOM 1405 O O . ASN A 1 168 ? 27.518 15.437 -76.230 1.00 36.16 168 ASN A O 1
ATOM 1409 N N . THR A 1 169 ? 26.462 17.256 -77.035 1.00 48.56 169 THR A N 1
ATOM 1410 C CA . THR A 1 169 ? 25.449 17.494 -76.019 1.00 48.56 169 THR A CA 1
ATO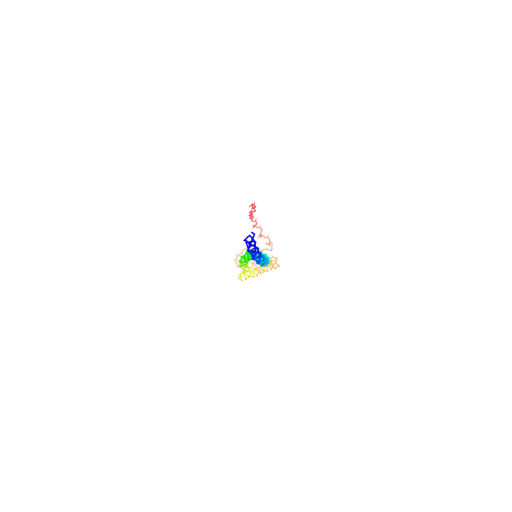M 1411 C C . THR A 1 169 ? 24.697 16.218 -75.634 1.00 48.56 169 THR A C 1
ATOM 1413 O O . THR A 1 169 ? 23.942 15.676 -76.438 1.00 48.56 169 THR A O 1
ATOM 1416 N N . ALA A 1 170 ? 24.808 15.805 -74.373 1.00 34.94 170 ALA A N 1
ATOM 1417 C CA . ALA A 1 170 ? 23.802 14.980 -73.715 1.00 34.94 170 ALA A CA 1
ATOM 1418 C C . ALA A 1 170 ? 23.231 15.785 -72.542 1.00 34.94 170 ALA A C 1
ATOM 1420 O O . ALA A 1 170 ? 23.658 15.684 -71.395 1.00 34.94 170 ALA A O 1
ATOM 1421 N N . SER A 1 171 ? 22.282 16.656 -72.885 1.00 45.25 171 SER A N 1
ATOM 1422 C CA . SER A 1 171 ? 21.348 17.267 -71.947 1.00 45.25 171 SER A CA 1
ATOM 1423 C C . SER A 1 171 ? 20.411 16.173 -71.433 1.00 45.25 171 SER A C 1
ATOM 1425 O O . SER A 1 171 ? 19.417 15.861 -72.083 1.00 45.25 171 SER A O 1
ATOM 1427 N N . CYS A 1 172 ? 20.717 15.585 -70.277 1.00 39.97 172 CYS A N 1
ATOM 1428 C CA . CYS A 1 172 ? 19.748 14.790 -69.527 1.00 39.97 172 CYS A CA 1
ATOM 1429 C C . CYS A 1 172 ? 19.080 15.692 -68.484 1.00 39.97 172 CYS A C 1
ATOM 1431 O O . CYS A 1 172 ? 19.686 16.132 -67.511 1.00 39.97 172 CYS A O 1
ATOM 1433 N N . TYR A 1 173 ? 17.828 16.003 -68.796 1.00 39.59 173 TYR A N 1
ATOM 1434 C CA . TYR A 1 173 ? 16.814 16.738 -68.057 1.00 39.59 173 TYR A CA 1
ATOM 1435 C C . TYR A 1 173 ? 16.953 16.756 -66.525 1.00 39.59 173 TYR A C 1
ATOM 1437 O O . TYR A 1 173 ? 16.904 15.728 -65.854 1.00 39.59 173 TYR A O 1
ATOM 1445 N N . ARG A 1 174 ? 16.942 17.979 -65.975 1.00 42.56 174 ARG A N 1
ATOM 1446 C CA . ARG A 1 174 ? 16.161 18.267 -64.768 1.00 42.56 174 ARG A CA 1
ATOM 1447 C C . ARG A 1 174 ? 14.686 18.074 -65.104 1.00 42.56 174 ARG A C 1
ATOM 1449 O O . ARG A 1 174 ? 14.172 18.774 -65.972 1.00 42.56 174 ARG A O 1
ATOM 1456 N N . THR A 1 175 ? 13.997 17.264 -64.320 1.00 44.38 175 THR A N 1
ATOM 1457 C CA . THR A 1 175 ? 12.595 17.513 -63.980 1.00 44.38 175 THR A CA 1
ATOM 1458 C C . THR A 1 175 ? 12.455 17.357 -62.477 1.00 44.38 175 THR A C 1
ATOM 1460 O O . THR A 1 175 ? 12.573 16.256 -61.950 1.00 44.38 175 THR A O 1
ATOM 1463 N N . ASN A 1 176 ? 12.243 18.488 -61.807 1.00 43.34 176 ASN A N 1
ATOM 1464 C CA . ASN A 1 176 ? 11.622 18.529 -60.492 1.00 43.34 176 ASN A CA 1
ATOM 1465 C C . ASN A 1 176 ? 10.118 18.308 -60.678 1.00 43.34 176 ASN A C 1
ATOM 1467 O O . ASN A 1 176 ? 9.488 19.047 -61.440 1.00 43.34 176 ASN A O 1
ATOM 1471 N N . SER A 1 177 ? 9.552 17.359 -59.942 1.00 49.47 177 SER A N 1
ATOM 1472 C CA . SER A 1 177 ? 8.305 17.502 -59.177 1.00 49.47 177 SER A CA 1
ATOM 1473 C C . SER A 1 177 ? 8.261 16.394 -58.139 1.00 49.47 177 SER A C 1
ATOM 1475 O O . SER A 1 177 ? 8.531 15.238 -58.530 1.00 49.47 177 SER A O 1
#

Organism: NCBI:txid588596

Foldseek 3Di:
DVVVVVVVVVVVVVVVVVVVVVVVVVVVVVVVVVVVVVVVVVVVVVVVVVVVVVVVVVVVVVVVVVVVVVVVVVVVVVVVVVVVVVVVVVVVVVVCVVPCPDVVNVVVVVVVVVVVVVVVVVVVCCVPPNVVPPPDPQVVVVVVCVVVPHPDHDDPPVPDDDDPPDPPDDPDDDDDD